Protein AF-A0A1F7S1I0-F1 (afdb_monomer)

Nearest PDB structures (foldseek):
  4dzp-assembly1_B  TM=5.067E-01  e=1.028E-01  Lederbergvirus Sf6
  9fmd-assembly1_L  TM=3.294E-01  e=3.178E+00  Homo sapiens
  9esh-assembly1_W  TM=3.357E-01  e=5.432E+00  Schizosaccharomyces pombe

Sequence (120 aa):
MIRTISPQQKTEFKPYHKGKLGVPTKLTPELTERILTSIRMGNYVDVAAIGAGIPRDRIKEWLFKGAKGHRTYKQFTLDISQAIAESEERDLSLIDMAAMQGFWQAAAWKLERKFPNRWG

Solvent-accessible surface area (backbone atoms only — not comparable to full-atom values): 7021 Å² total; per-residue (Å²): 137,84,80,79,81,76,82,78,77,79,79,77,84,70,69,95,68,77,87,58,97,82,59,78,84,67,94,42,75,70,58,49,49,54,27,39,56,38,19,43,72,63,39,53,67,58,55,19,31,44,76,66,63,33,57,57,70,58,56,52,52,42,41,54,41,10,76,72,60,38,77,90,27,31,61,59,40,51,50,48,55,49,24,47,50,52,17,52,53,51,52,53,50,52,39,50,52,42,25,75,74,67,42,53,62,44,49,50,54,51,45,24,73,75,38,42,95,81,63,97

Structure (mmCIF, N/CA/C/O backbone):
data_AF-A0A1F7S1I0-F1
#
_entry.id   AF-A0A1F7S1I0-F1
#
loop_
_atom_site.group_PDB
_atom_site.id
_atom_site.type_symbol
_atom_site.label_atom_id
_atom_site.label_alt_id
_atom_site.label_comp_id
_atom_site.label_asym_id
_atom_site.label_entity_id
_atom_site.label_seq_id
_atom_site.pdbx_PDB_ins_code
_atom_site.Cartn_x
_atom_site.Cartn_y
_atom_site.Cartn_z
_atom_site.occupancy
_atom_site.B_iso_or_equiv
_atom_site.auth_seq_id
_atom_site.auth_comp_id
_atom_site.auth_asym_id
_atom_site.auth_atom_id
_atom_site.pdbx_PDB_model_num
ATOM 1 N N . MET A 1 1 ? -23.802 -30.939 -36.496 1.00 41.91 1 MET A N 1
ATOM 2 C CA . MET A 1 1 ? -24.565 -30.823 -35.234 1.00 41.91 1 MET A CA 1
ATOM 3 C C . MET A 1 1 ? -23.780 -29.890 -34.312 1.00 41.91 1 MET A C 1
ATOM 5 O O . MET A 1 1 ? -22.873 -30.335 -33.622 1.00 41.91 1 MET A O 1
ATOM 9 N N . ILE A 1 2 ? -24.001 -28.578 -34.430 1.00 43.59 2 ILE A N 1
ATOM 10 C CA . ILE A 1 2 ? -23.212 -27.557 -33.720 1.00 43.59 2 ILE A CA 1
ATOM 11 C C . ILE A 1 2 ? -23.799 -27.429 -32.313 1.00 43.59 2 ILE A C 1
ATOM 13 O O . ILE A 1 2 ? -24.968 -27.086 -32.163 1.00 43.59 2 ILE A O 1
ATOM 17 N N . ARG A 1 3 ? -23.011 -27.780 -31.292 1.00 41.06 3 ARG A N 1
ATOM 18 C CA . ARG A 1 3 ? -23.412 -27.664 -29.887 1.00 41.06 3 ARG A CA 1
ATOM 19 C C . ARG A 1 3 ? -23.474 -26.185 -29.513 1.00 41.06 3 ARG A C 1
ATOM 21 O O . ARG A 1 3 ? -22.455 -25.504 -29.492 1.00 41.06 3 ARG A O 1
ATOM 28 N N . THR A 1 4 ? -24.680 -25.713 -29.231 1.00 44.56 4 THR A N 1
ATOM 29 C CA . THR A 1 4 ? -24.969 -24.404 -28.647 1.00 44.56 4 THR A CA 1
ATOM 30 C C . THR A 1 4 ? -24.242 -24.276 -27.309 1.00 44.56 4 THR A C 1
ATOM 32 O O . THR A 1 4 ? -24.480 -25.066 -26.397 1.00 44.56 4 THR A O 1
ATOM 35 N N . ILE A 1 5 ? -23.337 -23.305 -27.185 1.00 49.72 5 ILE A N 1
ATOM 36 C CA . ILE A 1 5 ? -22.694 -22.976 -25.908 1.00 49.72 5 ILE A CA 1
ATOM 37 C C . ILE A 1 5 ? -23.725 -22.215 -25.066 1.00 49.72 5 ILE A C 1
ATOM 39 O O . ILE A 1 5 ? -24.216 -21.165 -25.478 1.00 49.72 5 ILE A O 1
ATOM 43 N N . SER A 1 6 ? -24.091 -22.776 -23.913 1.00 47.50 6 SER A N 1
ATOM 44 C CA . SER A 1 6 ? -25.002 -22.157 -22.946 1.00 47.50 6 SER A CA 1
ATOM 45 C C . SER A 1 6 ? -24.417 -20.845 -22.391 1.00 47.50 6 SER A C 1
ATOM 47 O O . SE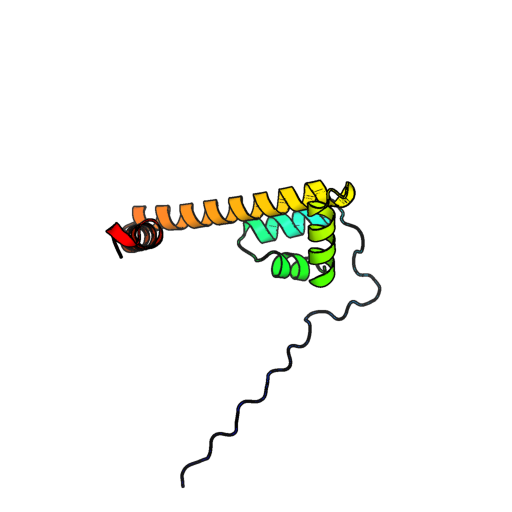R A 1 6 ? -23.215 -20.805 -22.113 1.00 47.50 6 SER A O 1
ATOM 49 N N . PRO A 1 7 ? -25.227 -19.785 -22.188 1.00 51.19 7 PRO A N 1
ATOM 50 C CA . PRO A 1 7 ? -24.744 -18.526 -21.628 1.00 51.19 7 PRO A CA 1
ATOM 51 C C . PRO A 1 7 ? -24.194 -18.741 -20.218 1.00 51.19 7 PRO A C 1
ATOM 53 O O . PRO A 1 7 ? -24.800 -19.432 -19.397 1.00 51.19 7 PRO A O 1
ATOM 56 N N . GLN A 1 8 ? -23.030 -18.155 -19.963 1.00 50.44 8 GLN A N 1
ATOM 57 C CA . GLN A 1 8 ? -22.240 -18.330 -18.755 1.00 50.44 8 GLN A CA 1
ATOM 58 C C . GLN A 1 8 ? -23.071 -18.031 -17.500 1.00 50.44 8 GLN A C 1
ATOM 60 O O . GLN A 1 8 ? -23.679 -16.968 -17.356 1.00 50.44 8 GLN A O 1
ATOM 65 N N . GLN A 1 9 ? -23.069 -18.994 -16.579 1.00 45.06 9 GLN A N 1
ATOM 66 C CA . GLN A 1 9 ? -23.587 -18.857 -15.225 1.00 45.06 9 GLN A CA 1
ATOM 67 C C . GLN A 1 9 ? -22.934 -17.631 -14.575 1.00 45.06 9 GLN A C 1
ATOM 69 O O . GLN A 1 9 ? -21.711 -17.567 -14.458 1.00 45.06 9 GLN A O 1
ATOM 74 N N . LYS A 1 10 ? -23.741 -16.646 -14.164 1.00 44.72 10 LYS A N 1
ATOM 75 C CA . LYS A 1 10 ? -23.267 -15.536 -13.332 1.00 44.72 10 LYS A CA 1
ATOM 76 C C . LYS A 1 10 ? -22.683 -16.149 -12.062 1.00 44.72 10 LYS A C 1
ATOM 78 O O . LYS A 1 10 ? -23.424 -16.712 -11.261 1.00 44.72 10 LYS A O 1
ATOM 83 N N . THR A 1 11 ? -21.369 -16.081 -11.899 1.00 42.34 11 THR A N 1
ATOM 84 C CA . THR A 1 11 ? -20.701 -16.479 -10.664 1.00 42.34 11 THR A CA 1
ATOM 85 C C . THR A 1 11 ? -21.153 -15.525 -9.565 1.00 42.34 11 THR A C 1
ATOM 87 O O . THR A 1 11 ? -20.725 -14.376 -9.484 1.00 42.34 11 THR A O 1
ATOM 90 N N . GLU A 1 12 ? -22.097 -15.982 -8.747 1.00 38.53 12 GLU A N 1
ATOM 91 C CA . GLU A 1 12 ? -22.553 -15.272 -7.560 1.00 3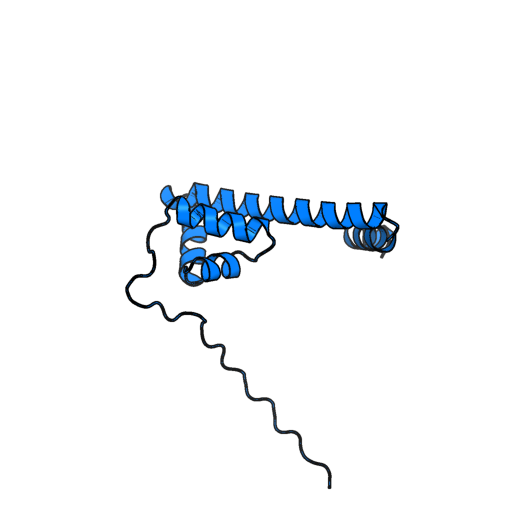8.53 12 GLU A CA 1
ATOM 92 C C . GLU A 1 12 ? -21.340 -15.050 -6.643 1.00 38.53 12 GLU A C 1
ATOM 94 O O . GLU A 1 12 ? -20.769 -16.000 -6.101 1.00 38.53 12 GLU A O 1
ATOM 99 N N . PHE A 1 13 ? -20.892 -13.798 -6.510 1.00 49.12 13 PHE A N 1
ATOM 100 C CA . PHE A 1 13 ? -19.808 -13.452 -5.595 1.00 49.12 13 PHE A CA 1
ATOM 101 C C . PHE A 1 13 ? -20.292 -13.685 -4.162 1.00 49.12 13 PHE A C 1
ATOM 103 O O . PHE A 1 13 ? -20.997 -12.864 -3.574 1.00 49.12 13 PHE A O 1
ATOM 110 N N . LYS A 1 14 ? -19.924 -14.834 -3.596 1.00 51.31 14 LYS A N 1
ATOM 111 C CA . LYS A 1 14 ? -20.187 -15.151 -2.197 1.00 51.31 14 LYS A CA 1
ATOM 112 C C . LYS A 1 14 ? -19.127 -14.430 -1.357 1.00 51.31 14 LYS A C 1
ATOM 114 O O . LYS A 1 14 ? -17.941 -14.687 -1.559 1.00 51.31 14 LYS A O 1
ATOM 119 N N . PRO A 1 15 ? -19.501 -13.524 -0.435 1.00 54.31 15 PRO A N 1
ATOM 120 C CA . PRO A 1 15 ? -18.514 -12.818 0.370 1.00 54.31 15 PRO A CA 1
ATOM 121 C C . PRO A 1 15 ? -17.690 -13.832 1.168 1.00 54.31 15 PRO A C 1
ATOM 123 O O . PRO A 1 15 ? -18.256 -14.694 1.843 1.00 54.31 15 PRO A O 1
ATOM 126 N N . TYR A 1 16 ? -16.360 -13.709 1.094 1.00 57.66 16 TYR A N 1
ATOM 127 C CA . TYR A 1 16 ? -15.409 -14.631 1.731 1.00 57.66 16 TYR A CA 1
ATOM 128 C C . TYR A 1 16 ? -15.650 -14.801 3.243 1.00 57.66 16 TYR A C 1
ATOM 130 O O . TYR A 1 16 ? -15.366 -15.862 3.791 1.00 57.66 16 TYR A O 1
ATOM 138 N N . HIS A 1 17 ? -16.266 -13.817 3.908 1.00 54.66 17 HIS A N 1
ATOM 139 C CA . HIS A 1 17 ? -16.731 -13.946 5.287 1.00 54.66 17 HIS A C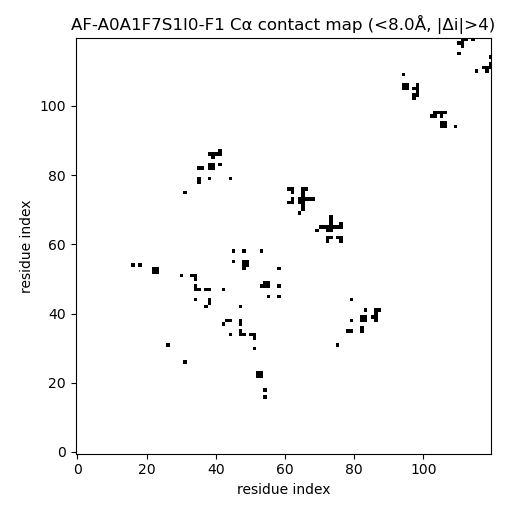A 1
ATOM 140 C C . HIS A 1 17 ? -18.110 -13.303 5.494 1.00 54.66 17 HIS A C 1
ATOM 142 O O . HIS A 1 17 ? -18.271 -12.091 5.372 1.00 54.66 17 HIS A O 1
ATOM 148 N N . LYS A 1 18 ? -19.102 -14.109 5.902 1.00 53.50 18 LYS A N 1
ATOM 149 C CA . LYS A 1 18 ? -20.248 -13.626 6.690 1.00 53.50 18 LYS A CA 1
ATOM 150 C C . LYS A 1 18 ? -19.765 -13.562 8.137 1.00 53.50 18 LYS A C 1
ATOM 152 O O . LYS A 1 18 ? -19.499 -14.614 8.713 1.00 53.50 18 LYS A O 1
ATOM 157 N N . GLY A 1 19 ? -19.559 -12.363 8.683 1.00 48.72 19 GLY A N 1
ATOM 158 C CA . GLY A 1 19 ? -18.991 -12.187 10.024 1.00 48.72 19 GLY A CA 1
ATOM 159 C C . GLY A 1 19 ? -19.701 -13.066 11.059 1.00 48.72 19 GLY A C 1
ATOM 160 O O . GLY A 1 19 ? -20.884 -12.873 11.322 1.00 48.72 19 GLY A O 1
ATOM 161 N N . LYS A 1 20 ? -18.994 -14.055 11.620 1.00 48.12 20 LYS A N 1
ATOM 162 C CA . LYS A 1 20 ? -19.454 -14.810 12.792 1.00 48.12 20 LYS A CA 1
ATOM 163 C C . LYS A 1 20 ? -19.077 -14.040 14.060 1.00 48.12 20 LYS A C 1
ATOM 165 O O . LYS A 1 20 ? -18.039 -13.386 14.098 1.00 48.12 20 LYS A O 1
ATOM 170 N N . LEU A 1 21 ? -19.929 -14.124 15.083 1.00 44.34 21 LEU A N 1
ATOM 171 C CA . LEU A 1 21 ? -19.703 -13.599 16.437 1.00 44.34 21 LEU A CA 1
ATOM 172 C C . LEU A 1 21 ? -18.262 -13.899 16.899 1.00 44.34 21 LEU A C 1
ATOM 174 O O . LEU A 1 21 ? -17.881 -15.063 16.979 1.00 44.34 21 LEU A O 1
ATOM 178 N N . GLY A 1 22 ? -17.465 -12.848 17.133 1.00 53.09 22 GLY A N 1
ATOM 179 C CA . GLY A 1 22 ? -16.042 -12.939 17.499 1.00 53.09 22 GLY A CA 1
ATOM 180 C C . GLY A 1 22 ? -15.074 -12.129 16.623 1.00 53.09 22 GLY A C 1
ATOM 181 O O . GLY A 1 22 ? -13.895 -12.057 16.955 1.00 53.09 22 GLY A O 1
ATOM 182 N N . VAL A 1 23 ? -15.541 -11.500 15.532 1.00 56.34 23 VAL A N 1
ATOM 183 C CA . VAL A 1 23 ? -14.696 -10.617 14.696 1.00 56.34 23 VAL A CA 1
ATOM 184 C C . VAL A 1 23 ? -14.043 -9.532 15.568 1.00 56.34 23 VAL A C 1
ATOM 186 O O . VAL A 1 23 ? -14.774 -8.843 16.287 1.00 56.34 23 VAL A O 1
ATOM 189 N N . PRO A 1 24 ? -12.713 -9.326 15.494 1.00 57.94 24 PRO A N 1
ATOM 190 C CA . PRO A 1 24 ? -12.056 -8.198 16.143 1.00 57.94 24 PRO A CA 1
ATOM 191 C C . PRO A 1 24 ? -12.718 -6.887 15.702 1.00 57.94 24 PRO A C 1
ATOM 193 O O . PRO A 1 24 ? -12.629 -6.469 14.550 1.00 57.94 24 PRO A O 1
ATOM 196 N N . THR A 1 25 ? -13.452 -6.251 16.611 1.00 68.62 25 THR A N 1
ATOM 197 C CA . THR A 1 25 ? -14.167 -4.990 16.348 1.00 68.62 25 THR A CA 1
ATOM 198 C C . THR A 1 25 ? -13.317 -3.764 16.650 1.00 68.62 25 THR A C 1
ATOM 200 O O . THR A 1 25 ? -13.659 -2.657 16.232 1.00 68.62 25 THR A O 1
ATOM 203 N N . LYS A 1 26 ? -12.214 -3.953 17.376 1.00 84.81 26 LYS A N 1
ATOM 204 C CA . LYS A 1 26 ? -11.302 -2.890 17.780 1.00 84.81 26 LYS A CA 1
ATOM 205 C C . LYS A 1 26 ? -10.070 -2.900 16.889 1.00 84.81 26 LYS A C 1
ATOM 207 O O . LYS A 1 26 ? -9.496 -3.951 16.623 1.00 84.81 26 LYS A O 1
ATOM 212 N N . LEU A 1 27 ? -9.665 -1.706 16.479 1.00 91.62 27 LEU A N 1
ATOM 213 C CA . LEU A 1 27 ? -8.367 -1.474 15.872 1.00 91.62 27 LEU A CA 1
ATOM 214 C C . LEU A 1 27 ? -7.309 -1.554 16.980 1.00 91.62 27 LEU A C 1
ATOM 216 O O . LEU A 1 27 ? -7.221 -0.647 17.808 1.00 91.62 27 LEU A O 1
ATOM 220 N N . THR A 1 28 ? -6.575 -2.663 17.039 1.00 94.38 28 THR A N 1
ATOM 221 C CA . THR A 1 28 ? -5.455 -2.851 17.974 1.00 94.38 28 THR A CA 1
ATOM 222 C C . THR A 1 28 ? -4.123 -2.667 17.245 1.00 94.38 28 THR A C 1
ATOM 224 O O . THR A 1 28 ? -4.093 -2.817 16.020 1.00 94.38 28 THR A O 1
ATOM 227 N N . PRO A 1 29 ? -3.019 -2.372 17.953 1.00 94.94 29 PRO A N 1
ATOM 228 C CA . PRO A 1 29 ? -1.699 -2.259 17.332 1.00 94.94 29 PRO A CA 1
ATOM 229 C C . PRO A 1 29 ? -1.292 -3.509 16.539 1.00 94.94 29 PRO A C 1
ATOM 231 O O . PRO A 1 29 ? -0.776 -3.395 15.432 1.00 94.94 29 PRO A O 1
ATOM 234 N N . GLU A 1 30 ? -1.596 -4.703 17.050 1.00 94.88 30 GLU A N 1
ATOM 235 C CA . GLU A 1 30 ? -1.252 -5.976 16.405 1.00 94.88 30 GLU A CA 1
ATOM 236 C C . GLU A 1 30 ? -2.056 -6.186 15.118 1.00 94.88 30 GLU A C 1
ATOM 238 O O . GLU A 1 30 ? -1.529 -6.661 14.112 1.00 94.88 30 GLU A O 1
ATOM 243 N N . LEU A 1 31 ? -3.343 -5.825 15.137 1.00 95.31 31 LEU A N 1
ATOM 244 C CA . LEU A 1 31 ? -4.186 -5.876 13.948 1.00 95.31 31 LEU A CA 1
ATOM 245 C C . LEU A 1 31 ? -3.714 -4.865 12.897 1.00 95.31 31 LEU A C 1
ATOM 247 O O . LEU A 1 31 ? -3.631 -5.213 11.720 1.00 95.31 31 LEU A O 1
ATOM 251 N N . THR A 1 32 ? -3.401 -3.639 13.325 1.00 97.12 32 THR A N 1
ATOM 252 C CA . THR A 1 32 ? -2.841 -2.597 12.462 1.00 97.12 32 THR A CA 1
ATOM 253 C C . THR A 1 32 ? -1.585 -3.106 11.771 1.00 97.12 32 THR A C 1
ATOM 255 O O . THR A 1 32 ? -1.539 -3.108 10.545 1.00 97.12 32 THR A O 1
ATOM 258 N N . GLU A 1 33 ? -0.612 -3.621 12.524 1.00 97.81 33 GLU A N 1
ATOM 259 C CA . GLU A 1 33 ? 0.661 -4.048 11.944 1.00 97.81 33 GLU A CA 1
ATOM 260 C C . GLU A 1 33 ? 0.496 -5.215 10.965 1.00 97.81 33 GLU A C 1
ATOM 262 O O . GLU A 1 33 ? 1.104 -5.216 9.897 1.00 97.81 33 GLU A O 1
ATOM 267 N N . ARG A 1 34 ? -0.396 -6.172 11.257 1.00 97.56 34 ARG A N 1
ATOM 268 C CA . ARG A 1 34 ? -0.718 -7.258 10.315 1.00 97.56 34 ARG A CA 1
ATOM 269 C C . ARG A 1 34 ? -1.253 -6.732 8.982 1.00 97.56 34 ARG A C 1
ATOM 271 O O . ARG A 1 34 ? -0.863 -7.236 7.929 1.00 97.56 34 ARG A O 1
ATOM 278 N N . ILE A 1 35 ? -2.141 -5.737 9.023 1.00 98.12 35 ILE A N 1
ATOM 279 C CA . ILE A 1 35 ? -2.699 -5.114 7.816 1.00 98.12 35 ILE A CA 1
ATOM 280 C C . ILE A 1 35 ? -1.605 -4.342 7.071 1.00 98.12 35 ILE A C 1
ATOM 282 O O . ILE A 1 35 ? -1.438 -4.547 5.870 1.00 98.12 35 ILE A O 1
ATOM 286 N N . LEU A 1 36 ? -0.833 -3.503 7.769 1.00 98.69 36 LEU A N 1
ATOM 287 C CA . LEU A 1 36 ? 0.221 -2.684 7.162 1.00 98.69 36 LEU A CA 1
ATOM 288 C C . LEU A 1 36 ? 1.318 -3.541 6.528 1.00 98.69 36 LEU A C 1
ATOM 290 O O . LEU A 1 36 ? 1.683 -3.303 5.382 1.00 98.69 36 LEU A O 1
ATOM 294 N N . THR A 1 37 ? 1.784 -4.584 7.217 1.00 98.56 37 THR A N 1
ATOM 295 C CA . THR A 1 37 ? 2.753 -5.545 6.672 1.00 98.56 37 THR A CA 1
ATOM 296 C C . THR A 1 37 ? 2.254 -6.156 5.361 1.00 98.56 37 THR A C 1
ATOM 298 O O . THR A 1 37 ? 2.996 -6.210 4.383 1.00 98.56 37 THR A O 1
ATOM 301 N N . SER A 1 38 ? 0.987 -6.573 5.301 1.00 98.50 38 SER A N 1
ATOM 302 C CA . SER A 1 38 ? 0.415 -7.143 4.077 1.00 98.50 38 SER A CA 1
ATOM 303 C C . SER A 1 38 ? 0.335 -6.115 2.939 1.00 98.50 38 SER A C 1
ATOM 305 O O . SER A 1 38 ? 0.626 -6.464 1.793 1.00 98.50 38 SER A O 1
ATOM 307 N N . ILE A 1 39 ? 0.012 -4.853 3.240 1.00 98.75 39 ILE A N 1
ATOM 308 C CA . ILE A 1 39 ? -0.007 -3.761 2.253 1.00 98.75 39 ILE A CA 1
ATOM 309 C C . ILE A 1 39 ? 1.403 -3.470 1.723 1.00 98.75 39 ILE A C 1
ATOM 311 O O . ILE A 1 39 ? 1.570 -3.387 0.511 1.00 98.75 39 ILE A O 1
ATOM 315 N N . ARG A 1 40 ? 2.428 -3.407 2.586 1.00 98.56 40 ARG A N 1
ATOM 316 C CA . ARG A 1 40 ? 3.838 -3.211 2.175 1.00 98.56 40 ARG A CA 1
ATOM 317 C C . ARG A 1 40 ? 4.343 -4.305 1.224 1.00 98.56 40 ARG A C 1
ATOM 319 O O . ARG A 1 40 ? 5.233 -4.074 0.406 1.00 98.56 40 ARG A O 1
ATOM 326 N N . MET A 1 41 ? 3.760 -5.502 1.307 1.00 97.75 41 MET A N 1
ATOM 327 C CA . MET A 1 41 ? 4.018 -6.613 0.381 1.00 97.75 41 MET A CA 1
ATOM 328 C C . MET A 1 41 ? 3.277 -6.486 -0.966 1.00 97.75 41 MET A C 1
ATOM 330 O O . MET A 1 41 ? 3.373 -7.394 -1.786 1.00 97.75 41 MET A O 1
ATOM 334 N N . GLY A 1 42 ? 2.529 -5.405 -1.204 1.00 97.06 42 GLY A N 1
ATOM 335 C CA . GLY A 1 42 ? 1.796 -5.155 -2.451 1.00 97.06 42 GLY A CA 1
ATOM 336 C C . GLY A 1 42 ? 0.336 -5.591 -2.453 1.00 97.06 42 GLY A C 1
ATOM 337 O O . GLY A 1 42 ? -0.304 -5.568 -3.503 1.00 97.06 42 GLY A O 1
ATOM 338 N N . ASN A 1 43 ? -0.233 -5.982 -1.308 1.00 98.12 43 ASN A N 1
ATOM 339 C CA . ASN A 1 43 ? -1.653 -6.327 -1.267 1.00 98.12 43 ASN A CA 1
ATOM 340 C C . ASN A 1 43 ? -2.537 -5.077 -1.276 1.00 98.12 43 ASN A C 1
ATOM 342 O O . ASN A 1 43 ? -2.281 -4.099 -0.572 1.00 98.12 43 ASN A O 1
ATOM 346 N N . TYR A 1 44 ? -3.667 -5.157 -1.984 1.00 96.94 44 TYR A N 1
ATOM 347 C CA . TYR A 1 44 ? -4.727 -4.160 -1.860 1.00 96.94 44 TYR A CA 1
ATOM 348 C C . TYR A 1 44 ? -5.255 -4.102 -0.424 1.00 96.94 44 TYR A C 1
ATOM 350 O O . TYR A 1 44 ? -5.416 -5.134 0.228 1.00 96.94 44 TYR A O 1
ATOM 358 N N . VAL A 1 45 ? -5.625 -2.904 0.036 1.00 97.44 45 VAL A N 1
ATOM 359 C CA . VAL A 1 45 ? -6.112 -2.663 1.407 1.00 97.44 45 VAL A CA 1
ATOM 360 C C . VAL A 1 45 ? -7.255 -3.605 1.800 1.00 97.44 45 VAL A C 1
ATOM 362 O O . VAL A 1 45 ? -7.240 -4.182 2.884 1.00 97.44 45 VAL A O 1
ATOM 365 N N . ASP A 1 46 ? -8.223 -3.815 0.903 1.00 95.38 46 ASP A N 1
ATOM 366 C CA . ASP A 1 46 ? -9.350 -4.719 1.149 1.00 95.38 46 ASP A CA 1
ATOM 367 C C . ASP A 1 46 ? -8.894 -6.185 1.301 1.00 95.38 46 ASP A C 1
ATOM 369 O O . ASP A 1 46 ? -9.441 -6.917 2.124 1.00 95.38 46 ASP A O 1
ATOM 373 N N . VAL A 1 47 ? -7.879 -6.614 0.542 1.00 96.19 47 VAL A N 1
ATOM 374 C CA . VAL A 1 47 ? -7.312 -7.973 0.610 1.00 96.19 47 VAL A CA 1
ATOM 375 C C . VAL A 1 47 ? -6.525 -8.155 1.906 1.00 96.19 47 VAL A C 1
ATOM 377 O O . VAL A 1 47 ? -6.742 -9.138 2.613 1.00 96.19 4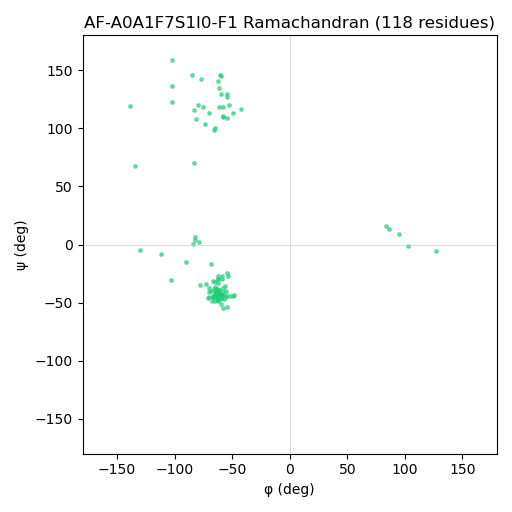7 VAL A O 1
ATOM 380 N N . ALA A 1 48 ? -5.683 -7.181 2.260 1.00 96.69 48 ALA A N 1
ATOM 381 C CA . ALA A 1 48 ? -4.937 -7.166 3.515 1.00 96.69 48 ALA A CA 1
ATOM 382 C C . ALA A 1 48 ? -5.876 -7.205 4.735 1.00 96.69 48 ALA A C 1
ATOM 384 O O . ALA A 1 48 ? -5.669 -7.985 5.665 1.00 96.69 48 ALA A O 1
ATOM 385 N N . ALA A 1 49 ? -6.959 -6.421 4.705 1.00 94.12 49 ALA A N 1
ATOM 386 C CA . ALA A 1 49 ? -7.977 -6.414 5.750 1.00 94.12 49 ALA A CA 1
ATOM 387 C C . ALA A 1 49 ? -8.680 -7.772 5.877 1.00 94.12 49 ALA A C 1
ATOM 389 O O . ALA A 1 49 ? -8.762 -8.312 6.981 1.00 94.12 49 ALA A O 1
ATOM 390 N N . ILE A 1 50 ? -9.130 -8.359 4.762 1.00 93.19 50 ILE A N 1
ATOM 391 C CA . ILE A 1 50 ? -9.770 -9.683 4.762 1.00 93.19 50 ILE A CA 1
ATOM 392 C C . ILE A 1 50 ? -8.802 -10.749 5.292 1.00 93.19 50 ILE A C 1
ATOM 394 O O . ILE A 1 50 ? -9.196 -11.547 6.142 1.00 93.19 50 ILE A O 1
ATOM 398 N N . GLY A 1 51 ? -7.534 -10.727 4.870 1.00 92.19 51 GLY A N 1
ATOM 399 C CA . GLY A 1 51 ? -6.489 -11.628 5.373 1.00 92.19 51 GLY A CA 1
ATOM 400 C C . GLY A 1 51 ? -6.205 -11.461 6.872 1.00 92.19 51 GLY A C 1
ATOM 401 O O . GLY A 1 51 ? -5.841 -12.418 7.556 1.00 92.19 51 GLY A O 1
ATOM 402 N N . ALA A 1 52 ? -6.440 -10.268 7.419 1.00 92.44 52 ALA A N 1
ATOM 403 C CA . ALA A 1 52 ? -6.376 -9.994 8.852 1.00 92.44 52 ALA A CA 1
ATOM 404 C C . ALA A 1 52 ? -7.675 -10.340 9.613 1.00 92.44 52 ALA A C 1
ATOM 406 O O . ALA A 1 52 ? -7.737 -10.165 10.831 1.00 92.44 52 ALA A O 1
ATOM 407 N N . GLY A 1 53 ? -8.702 -10.857 8.929 1.00 89.88 53 GLY A N 1
ATOM 408 C CA . GLY A 1 53 ? -10.000 -11.205 9.512 1.00 89.88 53 GLY A CA 1
ATOM 409 C C . GLY A 1 53 ? -10.976 -10.030 9.628 1.00 89.88 53 GLY A C 1
ATOM 410 O O . GLY A 1 53 ? -11.969 -10.128 10.350 1.00 89.88 53 GLY A O 1
ATOM 411 N N . ILE A 1 54 ? -10.717 -8.920 8.930 1.00 90.00 54 ILE A N 1
ATOM 412 C CA . ILE A 1 54 ? -11.550 -7.715 8.942 1.00 90.00 54 ILE A CA 1
ATOM 413 C C . ILE A 1 54 ? -12.399 -7.644 7.668 1.00 90.00 54 ILE A C 1
ATOM 415 O O . ILE A 1 54 ? -11.862 -7.621 6.560 1.00 90.00 54 ILE A O 1
ATOM 419 N N . PRO A 1 55 ? -13.739 -7.579 7.789 1.00 89.56 55 PRO A N 1
ATOM 420 C CA . PRO A 1 55 ? -14.610 -7.409 6.635 1.00 89.56 55 PRO A CA 1
ATOM 421 C C . PRO A 1 55 ? -14.331 -6.103 5.886 1.00 89.56 55 PRO A C 1
ATOM 423 O O . PRO A 1 55 ? -14.085 -5.062 6.498 1.00 89.56 55 PRO A O 1
ATOM 426 N N . ARG A 1 56 ? -14.483 -6.143 4.559 1.00 89.06 56 ARG A N 1
ATOM 427 C CA . ARG A 1 56 ? -14.296 -4.996 3.659 1.00 89.06 56 ARG A CA 1
ATOM 428 C C . ARG A 1 56 ? -15.032 -3.730 4.116 1.00 89.06 56 ARG A C 1
ATOM 4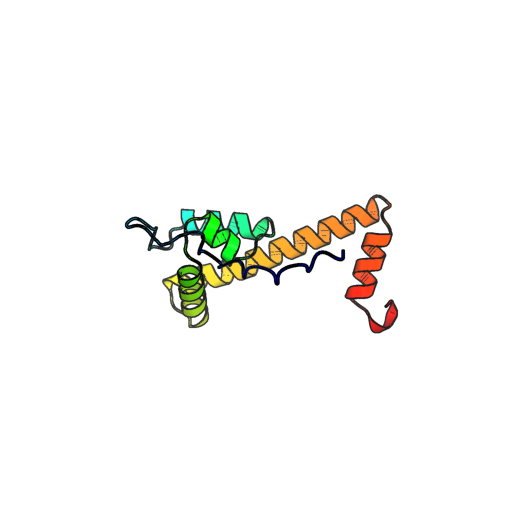30 O O . ARG A 1 56 ? -14.477 -2.637 4.108 1.00 89.06 56 ARG A O 1
ATOM 437 N N . ASP A 1 57 ? -16.285 -3.868 4.536 1.00 88.94 57 ASP A N 1
ATOM 438 C CA . ASP A 1 57 ? -17.092 -2.711 4.937 1.00 88.94 57 ASP A CA 1
ATOM 439 C C . ASP A 1 57 ? -16.548 -2.051 6.206 1.00 88.94 57 ASP A C 1
ATOM 441 O O . ASP A 1 57 ? -16.598 -0.831 6.347 1.00 88.94 57 ASP A O 1
ATOM 445 N N . ARG A 1 58 ? -15.943 -2.843 7.099 1.00 91.75 58 ARG A N 1
ATOM 446 C CA . ARG A 1 58 ? -15.347 -2.340 8.335 1.00 91.75 58 ARG A CA 1
ATOM 447 C C . ARG A 1 58 ? -14.083 -1.533 8.059 1.00 91.75 58 ARG A C 1
ATOM 449 O O . ARG A 1 58 ? -13.932 -0.452 8.622 1.00 91.75 58 ARG A O 1
ATOM 456 N N . ILE A 1 59 ? -13.195 -2.020 7.188 1.00 95.19 59 ILE A N 1
ATOM 457 C CA . ILE A 1 59 ? -11.977 -1.272 6.850 1.00 95.19 59 ILE A CA 1
ATOM 458 C C . ILE A 1 59 ? -12.325 0.047 6.148 1.00 95.19 59 ILE A C 1
ATOM 460 O O . ILE A 1 59 ? -11.788 1.094 6.506 1.00 95.19 59 ILE A O 1
ATOM 464 N N . LYS A 1 60 ? -13.313 0.036 5.243 1.00 94.88 60 LYS A N 1
ATOM 465 C CA . LYS A 1 60 ? -13.835 1.253 4.602 1.00 94.88 60 LYS A CA 1
ATOM 466 C C . LYS A 1 60 ? -14.408 2.246 5.610 1.00 94.88 60 LYS A C 1
ATOM 468 O O . LYS A 1 60 ? -14.133 3.438 5.511 1.00 94.88 60 LYS A O 1
ATOM 473 N N . GLU A 1 61 ? -15.175 1.766 6.588 1.00 95.00 61 GLU A N 1
ATOM 474 C CA . GLU A 1 61 ? -15.717 2.592 7.670 1.00 95.00 61 GLU A CA 1
ATOM 475 C C . GLU A 1 61 ? -14.597 3.275 8.474 1.00 95.00 61 GLU A C 1
ATOM 477 O O . GLU A 1 61 ? -14.671 4.475 8.745 1.00 95.00 61 GLU A O 1
ATOM 482 N N . TRP A 1 62 ? -13.546 2.533 8.837 1.00 96.31 62 TRP A N 1
ATOM 483 C CA . TRP A 1 62 ? -12.398 3.071 9.574 1.00 96.31 62 TRP A CA 1
ATOM 484 C C . TRP A 1 62 ? -11.647 4.131 8.770 1.00 96.31 62 TRP A C 1
ATOM 486 O O . TRP A 1 62 ? -11.405 5.218 9.294 1.00 96.31 62 TRP A O 1
ATOM 496 N N . LEU A 1 63 ? -11.354 3.858 7.496 1.00 97.50 63 LEU A N 1
ATOM 497 C CA . LEU A 1 63 ? -10.702 4.809 6.592 1.00 97.50 63 LEU A CA 1
ATOM 498 C C . LEU A 1 63 ? -11.534 6.081 6.407 1.00 97.50 63 LEU A C 1
ATO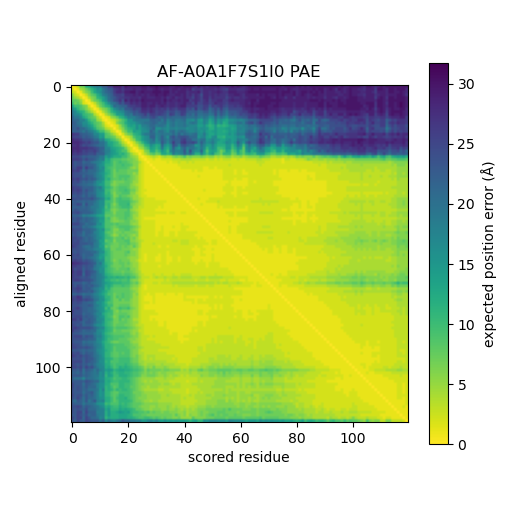M 500 O O . LEU A 1 63 ? -11.0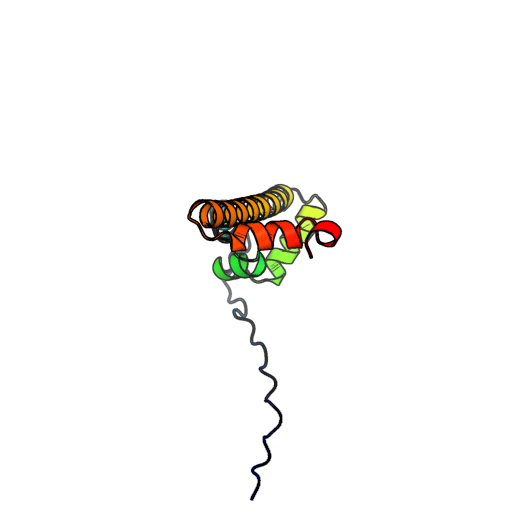09 7.189 6.501 1.00 97.50 63 LEU A O 1
ATOM 504 N N . PHE A 1 64 ? -12.850 5.943 6.216 1.00 97.44 64 PHE A N 1
ATOM 505 C CA . PHE A 1 64 ? -13.753 7.086 6.098 1.00 97.44 64 PHE A CA 1
ATOM 506 C C . PHE A 1 64 ? -13.743 7.948 7.366 1.00 97.44 64 PHE A C 1
ATOM 508 O O . PHE A 1 64 ? -13.594 9.170 7.296 1.00 97.44 64 PHE A O 1
ATOM 515 N N . LYS A 1 65 ? -13.849 7.322 8.545 1.00 97.44 65 LYS A N 1
ATOM 516 C CA . LYS A 1 65 ? -13.774 8.028 9.831 1.00 97.44 65 LYS A CA 1
ATOM 517 C C . LYS A 1 65 ? -12.417 8.708 10.025 1.00 97.44 65 LYS A C 1
ATOM 519 O O . LYS A 1 65 ? -12.376 9.850 10.481 1.00 97.44 65 LYS A O 1
ATOM 524 N N . GLY A 1 66 ? -11.318 8.044 9.670 1.00 97.88 66 GLY A N 1
ATOM 525 C CA . GLY A 1 66 ? -9.968 8.598 9.760 1.00 97.88 66 GLY A CA 1
ATOM 526 C C . GLY A 1 66 ? -9.760 9.807 8.849 1.00 97.88 66 GLY A C 1
ATOM 527 O O . GLY A 1 66 ? -9.277 10.836 9.319 1.00 97.88 66 GLY A O 1
ATOM 528 N N . ALA A 1 67 ? -10.235 9.741 7.601 1.00 96.75 67 ALA A N 1
ATOM 529 C CA . ALA A 1 67 ? -10.219 10.861 6.656 1.00 96.75 67 ALA A CA 1
ATOM 530 C C . ALA A 1 67 ? -11.050 12.066 7.140 1.00 96.75 67 ALA A C 1
ATOM 532 O O . ALA A 1 67 ? -10.721 13.213 6.846 1.00 96.75 67 ALA A O 1
ATOM 533 N N . LYS A 1 68 ? -12.104 11.826 7.931 1.00 97.62 68 LYS A N 1
ATOM 534 C CA . LYS A 1 68 ? -12.887 12.872 8.614 1.00 97.62 68 LYS A CA 1
ATOM 535 C C . LYS A 1 68 ? -12.259 13.366 9.925 1.00 97.62 68 LYS A C 1
ATOM 537 O O . LYS A 1 68 ? -12.858 14.189 10.609 1.00 97.62 68 LYS A O 1
ATOM 542 N N . GLY A 1 69 ? -11.067 12.889 10.284 1.00 96.31 69 GLY A N 1
ATOM 543 C CA . GLY A 1 69 ? -10.329 13.335 11.465 1.00 96.31 69 GLY A CA 1
ATOM 544 C C . GLY A 1 69 ? -10.697 12.615 12.763 1.00 96.31 69 GLY A C 1
ATOM 545 O O . GLY A 1 69 ? -10.298 13.064 13.837 1.00 96.31 69 GLY A O 1
ATOM 546 N N . HIS A 1 70 ? -11.422 11.493 12.706 1.00 97.25 70 HIS A N 1
ATOM 547 C CA . HIS A 1 70 ? -11.744 10.719 13.903 1.00 97.25 70 HIS A CA 1
ATOM 548 C C . HIS A 1 70 ? -10.464 10.210 14.580 1.00 97.25 70 HIS A C 1
ATOM 550 O O . HIS A 1 70 ? -9.730 9.398 14.011 1.00 97.25 70 HIS A O 1
ATOM 556 N N . ARG A 1 71 ? -10.228 10.637 15.829 1.00 94.81 71 ARG A N 1
ATOM 557 C CA . ARG A 1 71 ? -8.970 10.429 16.572 1.00 94.81 71 ARG A CA 1
ATOM 558 C C . ARG A 1 71 ? -8.455 8.986 16.532 1.00 94.81 71 ARG A C 1
ATOM 560 O O . ARG A 1 71 ? -7.275 8.777 16.297 1.00 94.81 71 ARG A O 1
ATOM 567 N N . THR A 1 72 ? -9.339 8.002 16.711 1.00 93.44 72 THR A N 1
ATOM 568 C CA . THR A 1 72 ? -8.978 6.569 16.725 1.00 93.44 72 THR A CA 1
ATOM 569 C C . THR A 1 72 ? -8.438 6.046 15.393 1.00 93.44 72 THR A C 1
ATOM 571 O O . THR A 1 72 ? -7.614 5.142 15.397 1.00 93.44 72 THR A O 1
ATOM 574 N N . TYR A 1 73 ? -8.904 6.579 14.260 1.00 97.12 73 TYR A N 1
ATOM 575 C CA . TYR A 1 73 ? -8.616 6.020 12.930 1.00 97.12 73 TYR A CA 1
ATOM 576 C C . TYR A 1 73 ? -7.717 6.918 12.080 1.00 97.12 73 TYR A C 1
ATOM 578 O O . TYR A 1 73 ? -7.278 6.507 11.007 1.00 97.12 73 TYR A O 1
ATOM 586 N N . LYS A 1 74 ? -7.449 8.145 12.546 1.00 97.44 74 LYS A N 1
ATOM 587 C CA . LYS A 1 74 ? -6.643 9.131 11.825 1.00 97.44 74 LYS A CA 1
ATOM 588 C C . LYS A 1 74 ? -5.248 8.589 11.522 1.00 97.44 74 LYS A C 1
ATOM 590 O O . LYS A 1 74 ? -4.873 8.555 10.357 1.00 97.44 74 LYS A O 1
ATOM 595 N N . GLN A 1 75 ? -4.526 8.124 12.545 1.00 97.81 75 GLN A N 1
ATOM 596 C CA . GLN A 1 75 ? -3.163 7.618 12.365 1.00 97.81 75 GLN A CA 1
ATOM 597 C C . GLN A 1 75 ? -3.142 6.397 11.445 1.00 97.81 75 GLN A C 1
ATOM 599 O O . GLN A 1 75 ? -2.452 6.404 10.441 1.00 97.81 75 GLN A O 1
ATOM 604 N N . PHE A 1 76 ? -4.027 5.433 11.685 1.00 97.81 76 PHE A N 1
ATOM 605 C CA . PHE A 1 76 ? -4.150 4.239 10.851 1.00 97.81 76 PHE A CA 1
ATOM 606 C C . PHE A 1 76 ? -4.405 4.525 9.362 1.00 97.81 76 PHE A C 1
ATOM 608 O O . PHE A 1 76 ? -3.902 3.819 8.496 1.00 97.81 76 PHE A O 1
ATOM 615 N N . THR A 1 77 ? -5.165 5.576 9.041 1.00 98.31 77 THR A N 1
ATOM 616 C CA . THR A 1 77 ? -5.404 5.985 7.644 1.00 98.31 77 THR A CA 1
ATOM 617 C C . THR A 1 77 ? -4.142 6.573 7.001 1.00 98.31 77 THR A C 1
ATOM 619 O O . THR A 1 77 ? -3.878 6.329 5.821 1.00 98.31 77 THR A O 1
ATOM 622 N N . LEU A 1 78 ? -3.351 7.324 7.774 1.00 98.38 78 LEU A N 1
ATOM 623 C CA . LEU A 1 78 ? -2.050 7.835 7.334 1.00 98.38 78 LEU A CA 1
ATOM 624 C C . LEU A 1 78 ? -1.059 6.685 7.136 1.00 98.38 78 LEU A C 1
ATOM 626 O O . LEU A 1 78 ? -0.433 6.611 6.084 1.00 98.38 78 LEU A O 1
ATOM 630 N N . ASP A 1 79 ? -1.004 5.749 8.082 1.00 98.44 79 ASP A N 1
ATOM 631 C CA . ASP A 1 79 ? -0.122 4.583 8.018 1.00 98.44 79 ASP A CA 1
ATOM 632 C C . ASP A 1 79 ? -0.448 3.696 6.807 1.00 98.44 79 ASP A C 1
ATOM 634 O O . ASP A 1 79 ? 0.459 3.223 6.131 1.00 98.44 79 ASP A O 1
ATOM 638 N N . ILE A 1 80 ? -1.735 3.509 6.475 1.00 98.50 80 ILE A N 1
ATOM 639 C CA . ILE A 1 80 ? -2.141 2.797 5.251 1.00 98.50 80 ILE A CA 1
ATOM 640 C C . ILE A 1 80 ? -1.633 3.520 4.003 1.00 98.50 80 ILE A C 1
ATOM 642 O O . ILE A 1 80 ? -1.108 2.874 3.101 1.00 98.50 80 ILE A O 1
ATOM 646 N N . SER A 1 81 ? -1.780 4.845 3.946 1.00 98.38 81 SER A N 1
ATOM 647 C CA . SER A 1 81 ? -1.316 5.636 2.798 1.00 98.38 81 SER A CA 1
ATOM 648 C C . SER A 1 81 ? 0.201 5.525 2.632 1.00 98.38 81 SER A C 1
ATOM 650 O O . SER A 1 81 ? 0.693 5.355 1.520 1.00 98.38 81 SER A O 1
ATOM 652 N N . GLN A 1 82 ? 0.929 5.553 3.747 1.00 98.69 82 GLN A N 1
ATOM 653 C CA . GLN A 1 82 ? 2.372 5.370 3.765 1.00 98.69 82 GLN A CA 1
ATOM 654 C C . GLN A 1 82 ? 2.778 3.949 3.345 1.00 98.69 82 GLN A C 1
ATOM 656 O O . GLN A 1 82 ? 3.646 3.801 2.496 1.00 98.69 82 GLN A O 1
ATOM 661 N N . ALA A 1 83 ? 2.117 2.906 3.852 1.00 98.75 83 ALA A N 1
ATOM 662 C CA . ALA A 1 83 ? 2.405 1.521 3.476 1.00 98.75 83 ALA A CA 1
ATOM 663 C C . ALA A 1 83 ? 2.161 1.240 1.980 1.00 98.75 83 ALA A C 1
ATOM 665 O O . ALA A 1 83 ? 2.869 0.429 1.383 1.00 98.75 83 ALA A O 1
ATOM 666 N N . ILE A 1 84 ? 1.172 1.903 1.366 1.00 98.69 84 ILE A N 1
ATOM 667 C CA . ILE A 1 84 ? 0.945 1.833 -0.087 1.00 98.69 84 ILE A CA 1
ATOM 668 C C . ILE A 1 84 ? 2.131 2.454 -0.829 1.00 98.69 84 ILE A C 1
ATOM 670 O O . ILE A 1 84 ? 2.678 1.812 -1.722 1.00 98.69 84 ILE A O 1
ATOM 674 N N . ALA A 1 85 ? 2.561 3.655 -0.427 1.00 98.62 85 ALA A N 1
ATOM 675 C CA . ALA A 1 85 ? 3.718 4.317 -1.028 1.00 98.62 85 ALA A CA 1
ATOM 676 C C . ALA A 1 85 ? 4.993 3.467 -0.888 1.00 98.62 85 ALA A C 1
ATOM 678 O O . ALA A 1 85 ? 5.694 3.251 -1.871 1.00 98.62 85 ALA A O 1
ATOM 679 N N . GLU A 1 86 ? 5.238 2.895 0.294 1.00 98.56 86 GLU A N 1
ATOM 680 C CA . GLU A 1 86 ? 6.358 1.977 0.543 1.00 98.56 86 GLU A CA 1
ATOM 681 C C . GLU A 1 86 ? 6.316 0.753 -0.390 1.00 98.56 86 GLU A C 1
ATOM 683 O O . GLU A 1 86 ? 7.349 0.329 -0.915 1.00 98.56 86 GLU A O 1
ATOM 688 N N . SER A 1 87 ? 5.129 0.185 -0.639 1.00 98.56 87 SER A N 1
ATOM 689 C CA . SER A 1 87 ? 4.999 -0.921 -1.591 1.00 98.56 87 SER A CA 1
ATOM 690 C C . SER A 1 87 ? 5.298 -0.488 -3.025 1.00 98.56 87 SER A C 1
ATOM 692 O O . SER A 1 87 ? 5.987 -1.213 -3.742 1.00 98.56 87 SER A O 1
ATOM 694 N N . GLU A 1 88 ? 4.783 0.662 -3.456 1.00 98.12 88 GLU A N 1
ATOM 695 C CA . GLU A 1 88 ? 5.022 1.177 -4.807 1.00 98.12 88 GLU A CA 1
ATOM 696 C C . GLU A 1 88 ? 6.509 1.493 -5.029 1.00 98.12 88 GLU A C 1
ATOM 698 O O . GLU A 1 88 ? 7.069 1.144 -6.068 1.00 98.12 88 GLU A O 1
ATOM 703 N N . GLU A 1 89 ? 7.186 2.075 -4.037 1.00 98.25 89 GLU A N 1
ATOM 704 C CA . GLU A 1 89 ? 8.632 2.322 -4.069 1.00 98.25 89 GLU A CA 1
ATOM 705 C C . GLU A 1 89 ? 9.440 1.020 -4.170 1.00 98.25 89 GLU A C 1
ATOM 707 O O . GLU A 1 89 ? 10.384 0.922 -4.966 1.00 98.25 89 GLU A O 1
ATOM 712 N N . ARG A 1 90 ? 9.048 -0.012 -3.411 1.00 97.88 90 ARG A N 1
ATOM 713 C CA . ARG A 1 90 ? 9.645 -1.353 -3.495 1.00 97.88 90 ARG A CA 1
ATOM 714 C C . ARG A 1 90 ? 9.468 -1.952 -4.891 1.00 97.88 90 ARG A C 1
ATOM 716 O O . ARG A 1 90 ? 10.423 -2.503 -5.439 1.00 97.88 90 ARG A O 1
ATOM 723 N N . ASP A 1 91 ? 8.274 -1.856 -5.472 1.00 97.31 91 ASP A N 1
ATOM 724 C CA . ASP A 1 91 ? 7.992 -2.372 -6.816 1.00 97.31 91 ASP A CA 1
ATOM 725 C C . ASP A 1 91 ? 8.801 -1.634 -7.890 1.00 97.31 91 ASP A C 1
ATOM 727 O O . ASP A 1 91 ? 9.405 -2.270 -8.757 1.00 97.31 91 ASP A O 1
ATOM 731 N N . LEU A 1 92 ? 8.901 -0.306 -7.799 1.00 97.50 92 LEU A N 1
ATOM 732 C CA . LEU A 1 92 ? 9.759 0.486 -8.685 1.00 97.50 92 LEU A CA 1
ATOM 733 C C . LEU A 1 92 ? 11.232 0.081 -8.566 1.00 97.50 92 LEU A C 1
ATOM 735 O O . LEU A 1 92 ? 11.908 -0.068 -9.584 1.00 97.50 92 LEU A O 1
ATOM 739 N N . SER A 1 93 ? 11.708 -0.166 -7.345 1.00 97.62 93 SER A N 1
ATOM 740 C CA . SER A 1 93 ? 13.073 -0.641 -7.099 1.00 97.62 93 SER A CA 1
ATOM 741 C C . SER A 1 93 ? 13.326 -2.016 -7.723 1.00 97.62 93 SER A C 1
ATOM 743 O O . SER A 1 93 ? 14.399 -2.253 -8.273 1.00 97.62 93 SER A O 1
ATOM 745 N N . LEU A 1 94 ? 12.342 -2.923 -7.697 1.00 97.50 94 LEU A N 1
ATOM 746 C CA . LEU A 1 94 ? 12.438 -4.225 -8.369 1.00 97.50 94 LEU A CA 1
ATOM 747 C C . LEU A 1 94 ? 12.534 -4.084 -9.891 1.00 97.50 94 LEU A C 1
ATOM 749 O O . LEU A 1 94 ? 13.338 -4.772 -10.520 1.00 97.50 94 LEU A O 1
ATOM 753 N N . ILE A 1 95 ? 11.759 -3.171 -10.478 1.00 97.81 95 ILE A N 1
ATOM 754 C CA . ILE A 1 95 ? 11.825 -2.858 -11.913 1.00 97.81 95 ILE A CA 1
ATOM 755 C C . ILE A 1 95 ? 13.207 -2.302 -12.281 1.00 97.81 95 ILE A C 1
ATOM 757 O O . ILE A 1 95 ? 13.796 -2.725 -13.277 1.00 97.81 95 ILE A O 1
ATOM 761 N N . ASP A 1 96 ? 13.750 -1.397 -11.465 1.00 97.75 96 ASP A N 1
ATOM 762 C CA . ASP A 1 96 ? 15.090 -0.841 -11.671 1.00 97.75 96 ASP A CA 1
ATOM 763 C C . ASP A 1 96 ? 16.181 -1.905 -11.561 1.00 97.75 96 ASP A C 1
ATOM 765 O O . ASP A 1 96 ? 17.055 -1.992 -12.426 1.00 97.75 96 ASP A O 1
ATOM 769 N N . MET A 1 97 ? 16.095 -2.781 -10.560 1.00 98.38 97 MET A N 1
ATOM 770 C CA . MET A 1 97 ? 17.026 -3.898 -10.421 1.00 98.38 97 MET A CA 1
ATOM 771 C C . MET A 1 97 ? 16.963 -4.858 -11.613 1.00 98.38 97 MET A C 1
ATOM 773 O O . MET A 1 97 ? 18.010 -5.320 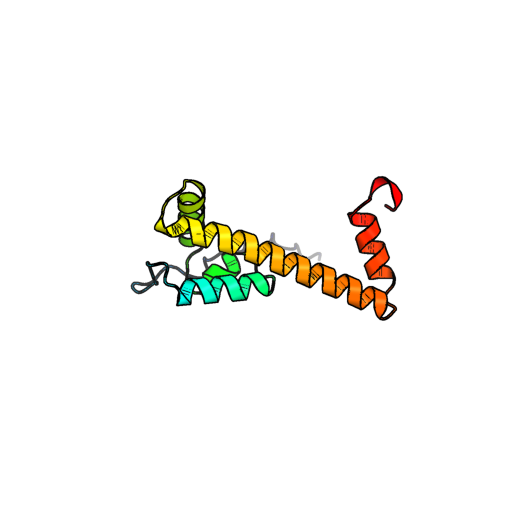-12.064 1.00 98.38 97 MET A O 1
ATOM 777 N N . ALA A 1 98 ? 15.776 -5.144 -12.155 1.00 98.31 98 ALA A N 1
ATOM 778 C CA . ALA A 1 98 ? 15.645 -5.969 -13.355 1.00 98.31 98 ALA A CA 1
ATOM 779 C C . ALA A 1 98 ? 16.333 -5.314 -14.566 1.00 98.31 98 ALA A C 1
ATOM 781 O O . ALA A 1 98 ? 17.079 -5.977 -15.288 1.00 98.31 98 ALA A O 1
ATOM 782 N N . ALA A 1 99 ? 16.161 -4.001 -14.750 1.00 98.12 99 ALA A N 1
ATOM 783 C CA . ALA A 1 99 ? 16.850 -3.266 -15.807 1.00 98.12 99 ALA A CA 1
ATOM 784 C C . ALA A 1 99 ? 18.380 -3.332 -15.655 1.00 98.12 99 ALA A C 1
ATOM 786 O O . ALA A 1 99 ? 19.082 -3.611 -16.628 1.00 98.12 99 ALA A O 1
ATOM 787 N N . MET A 1 100 ? 18.893 -3.148 -14.433 1.00 97.38 100 MET A N 1
ATOM 788 C CA . MET A 1 100 ? 20.328 -3.252 -14.129 1.00 97.38 100 MET A CA 1
ATOM 789 C C . MET A 1 100 ? 20.898 -4.653 -14.389 1.00 97.38 100 MET A C 1
ATOM 791 O O . MET A 1 100 ? 22.068 -4.781 -14.736 1.00 97.38 100 MET A O 1
ATOM 795 N N . GLN A 1 101 ? 20.080 -5.701 -14.255 1.00 98.12 101 GLN A N 1
ATOM 796 C CA . GLN A 1 101 ? 20.463 -7.094 -14.519 1.00 98.12 101 GLN A CA 1
ATOM 797 C C . GLN A 1 101 ? 20.389 -7.485 -16.006 1.00 98.12 101 GLN A C 1
ATOM 799 O O . GLN A 1 101 ? 20.584 -8.650 -16.346 1.00 98.12 101 GLN A 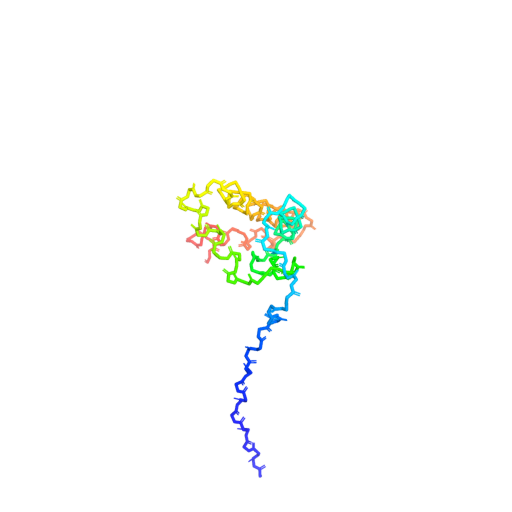O 1
ATOM 804 N N . GLY A 1 102 ? 20.130 -6.529 -16.903 1.00 97.25 102 GLY A N 1
ATOM 805 C CA . GLY A 1 102 ? 20.146 -6.739 -18.353 1.00 97.25 102 GLY A CA 1
ATOM 806 C C . GLY A 1 102 ? 18.766 -6.873 -19.000 1.00 97.25 102 GLY A C 1
ATOM 807 O O . GLY A 1 102 ? 18.683 -6.956 -20.226 1.00 97.25 102 GLY A O 1
ATOM 808 N N . PHE A 1 103 ? 17.674 -6.824 -18.227 1.00 97.88 103 PHE A N 1
ATOM 809 C CA . PHE A 1 103 ? 16.309 -6.784 -18.765 1.00 97.88 103 PHE A CA 1
ATOM 810 C C . PHE A 1 103 ? 15.922 -5.350 -19.140 1.00 97.88 103 PHE A C 1
ATOM 812 O O . PHE A 1 103 ? 15.092 -4.716 -18.486 1.00 97.88 103 PHE A O 1
ATOM 819 N N . TRP A 1 104 ? 16.537 -4.813 -20.197 1.00 96.25 104 TRP A N 1
ATOM 820 C CA . TRP A 1 104 ? 16.341 -3.424 -20.636 1.00 96.25 104 TRP A CA 1
ATOM 821 C C . TRP A 1 104 ? 14.862 -3.053 -20.862 1.00 96.25 104 TRP A C 1
ATOM 823 O O . TRP A 1 104 ? 14.487 -1.894 -20.676 1.00 96.25 104 TRP A O 1
ATOM 833 N N . GLN A 1 105 ? 14.001 -4.027 -21.187 1.00 97.94 105 GLN A N 1
ATOM 834 C CA . GLN A 1 105 ? 12.558 -3.832 -21.355 1.00 97.94 105 GLN A CA 1
ATOM 835 C C . GLN A 1 105 ? 11.886 -3.279 -20.091 1.00 97.94 105 GLN A C 1
ATOM 837 O O . GLN A 1 105 ? 10.913 -2.541 -20.200 1.00 97.94 105 GLN A O 1
ATOM 842 N N . ALA A 1 106 ? 12.407 -3.584 -18.897 1.00 98.00 106 ALA A N 1
ATOM 843 C CA . ALA A 1 106 ? 11.896 -3.035 -17.642 1.00 98.00 106 ALA A CA 1
ATOM 844 C C . ALA A 1 106 ? 12.073 -1.504 -17.582 1.00 98.00 106 ALA A C 1
ATOM 846 O O . ALA A 1 106 ? 11.149 -0.777 -17.207 1.00 98.00 106 ALA A O 1
ATOM 847 N N . ALA A 1 107 ? 13.230 -0.997 -18.026 1.00 96.56 107 ALA A N 1
ATOM 848 C CA . ALA A 1 107 ? 13.485 0.439 -18.131 1.00 96.56 107 ALA A CA 1
ATOM 849 C C . ALA A 1 107 ? 12.668 1.089 -19.257 1.00 96.56 107 ALA A C 1
ATOM 851 O O . ALA A 1 107 ? 12.116 2.171 -19.051 1.00 96.56 107 ALA A O 1
ATOM 852 N N . ALA A 1 108 ? 12.552 0.423 -20.413 1.00 97.12 108 ALA A N 1
ATOM 853 C CA . ALA A 1 108 ? 11.734 0.899 -21.529 1.00 97.12 108 ALA A CA 1
ATOM 854 C C . ALA A 1 108 ? 10.258 1.041 -21.121 1.00 97.12 108 ALA A C 1
ATOM 856 O O . ALA A 1 108 ? 9.702 2.133 -21.211 1.00 97.12 108 ALA A O 1
ATOM 857 N N . TRP A 1 109 ? 9.673 -0.004 -20.526 1.00 97.00 109 TRP A N 1
ATOM 858 C CA . TRP A 1 109 ? 8.303 0.007 -20.006 1.00 97.00 109 TRP A CA 1
ATOM 859 C C . TRP A 1 109 ? 8.072 1.142 -19.000 1.00 97.00 109 TRP A C 1
ATOM 861 O O . TRP A 1 109 ? 7.066 1.853 -19.064 1.00 97.00 109 TRP A O 1
ATOM 871 N N . LYS A 1 110 ? 9.020 1.365 -18.077 1.00 96.69 110 LYS A N 1
ATOM 872 C CA . LYS A 1 110 ? 8.919 2.465 -17.108 1.00 96.69 110 LYS A CA 1
ATOM 873 C C . LYS A 1 110 ? 8.949 3.835 -17.798 1.00 96.69 110 LYS A C 1
ATOM 875 O O . LYS A 1 110 ? 8.184 4.720 -17.412 1.00 96.69 110 LYS A O 1
ATOM 880 N N . LEU A 1 111 ? 9.812 4.026 -18.799 1.00 96.75 111 LEU A N 1
ATOM 881 C CA . LEU A 1 111 ? 9.918 5.280 -19.557 1.00 96.75 111 LEU A CA 1
ATOM 882 C C . LEU A 1 111 ? 8.663 5.569 -20.383 1.00 96.75 111 LEU A C 1
ATOM 884 O O . LEU A 1 111 ? 8.168 6.695 -20.328 1.00 96.75 111 LEU A O 1
ATOM 888 N N . GLU A 1 112 ? 8.130 4.562 -21.074 1.00 97.50 112 GLU A N 1
ATOM 889 C CA . GLU A 1 112 ? 6.881 4.638 -21.840 1.00 97.50 112 GLU A CA 1
ATOM 890 C C . GLU A 1 112 ? 5.711 5.074 -20.955 1.00 97.50 112 GLU A C 1
ATOM 892 O O . GLU A 1 112 ? 4.979 6.004 -21.286 1.00 97.50 112 GLU A O 1
ATOM 897 N N . ARG A 1 113 ? 5.562 4.470 -19.769 1.00 96.19 113 ARG A N 1
ATOM 898 C CA . ARG A 1 113 ? 4.468 4.826 -18.852 1.00 96.19 113 ARG A CA 1
ATOM 899 C C . ARG A 1 113 ? 4.656 6.180 -18.177 1.00 96.19 113 ARG A C 1
ATOM 901 O O . ARG A 1 113 ? 3.669 6.864 -17.916 1.00 96.19 113 ARG A O 1
ATOM 908 N N . LYS A 1 114 ? 5.897 6.567 -17.870 1.00 95.62 114 LYS A N 1
ATOM 909 C CA . LYS A 1 114 ? 6.192 7.843 -17.202 1.00 95.62 114 LYS A CA 1
ATOM 910 C C . LYS A 1 114 ? 6.125 9.032 -18.160 1.00 95.62 114 LYS A C 1
ATOM 912 O O . LYS A 1 114 ? 5.713 10.115 -17.750 1.00 95.62 114 LYS A O 1
ATOM 917 N N . PHE A 1 115 ? 6.519 8.849 -19.419 1.00 96.38 115 PHE A N 1
ATOM 918 C CA . PHE A 1 115 ? 6.506 9.902 -20.434 1.00 96.38 115 PHE A CA 1
ATOM 919 C C . PHE A 1 115 ? 5.914 9.388 -21.759 1.00 96.38 115 PHE A C 1
ATOM 921 O O . PHE A 1 115 ? 6.628 9.324 -22.764 1.00 96.38 115 PHE A O 1
ATOM 928 N N . PRO A 1 116 ? 4.605 9.074 -21.793 1.00 96.88 116 PRO A N 1
ATOM 929 C CA . PRO A 1 116 ? 3.967 8.463 -22.962 1.00 96.88 116 PRO A CA 1
ATOM 930 C C . PRO A 1 116 ? 4.114 9.309 -24.230 1.00 96.88 116 PRO A C 1
ATOM 932 O O . PRO A 1 116 ? 4.402 8.781 -25.290 1.00 96.88 116 PRO A O 1
ATOM 935 N N . ASN A 1 117 ? 4.049 10.639 -24.127 1.00 97.06 117 ASN A N 1
ATOM 936 C CA . ASN A 1 117 ? 4.201 11.521 -25.293 1.00 97.06 117 ASN A CA 1
ATOM 937 C C . ASN A 1 117 ? 5.619 11.534 -25.899 1.00 97.06 117 ASN A C 1
ATOM 939 O O . ASN A 1 117 ? 5.799 12.060 -26.992 1.00 97.06 117 ASN A O 1
ATOM 943 N N . ARG A 1 118 ? 6.639 11.058 -25.171 1.00 96.25 118 ARG A N 1
ATOM 944 C CA . ARG A 1 118 ? 8.042 11.064 -25.623 1.00 96.25 118 ARG A CA 1
ATOM 945 C C . ARG A 1 118 ? 8.516 9.686 -26.081 1.00 96.25 118 ARG A C 1
ATOM 947 O O . ARG A 1 118 ? 9.399 9.630 -26.929 1.00 96.25 118 ARG A O 1
ATOM 954 N N . TRP A 1 119 ? 7.975 8.617 -25.498 1.00 92.75 119 TRP A N 1
ATOM 955 C CA . TRP A 1 119 ? 8.482 7.255 -25.693 1.00 92.75 119 TRP A CA 1
ATOM 956 C C . TRP A 1 119 ? 7.414 6.218 -26.064 1.00 92.75 119 TRP A C 1
ATOM 958 O O . TRP A 1 119 ? 7.793 5.072 -26.264 1.00 92.75 119 TRP A O 1
ATOM 968 N N . GLY A 1 120 ? 6.125 6.578 -26.094 1.00 80.88 120 GLY A N 1
ATOM 969 C CA . GLY A 1 120 ? 5.007 5.650 -26.314 1.00 80.88 120 GLY A CA 1
ATOM 970 C C . GLY A 1 120 ? 4.591 5.450 -27.765 1.00 80.88 120 GLY A C 1
ATOM 971 O O . GLY A 1 120 ? 5.122 6.150 -28.656 1.00 80.88 120 GLY A O 1
#

Organism: NCBI:txid1817879

Radius of gyration: 20.57 Å; Cα contacts (8 Å, |Δi|>4): 87; chains: 1; bounding box: 46×44×53 Å

Mean predicted aligned error: 8.7 Å

Secondary structure (DSSP, 8-state):
---PPPPPP------S----TT---S--HHHHHHHHHHHHTT--HHHHHHHTT--HHHHHHHHHHHHTT-HHHHHHHHHHHHHHHHHHHHHHHHHHHHHHTT-HHHHHHHHHHH-HHHH-

pLDDT: mean 86.48, std 19.38, range [38.53, 98.75]

Foldseek 3Di:
DDDDDDPDDDPDPDFPDPDDPPQPLADDPVLLVQLLVVLLQPDDSCRSCVVSRHHSVSSVVLLVCLVVVNPRRVVSNVSSVVSNVNNVVVVLVVLVVCCVVPVVVSVLVVCCVVCVVVRD